Protein AF-A0A0F0GF19-F1 (afdb_monomer)

Structure (mmCIF, N/CA/C/O backbone):
data_AF-A0A0F0GF19-F1
#
_entry.id   AF-A0A0F0GF19-F1
#
loop_
_atom_site.group_PDB
_atom_site.id
_atom_site.type_symbol
_atom_site.label_atom_id
_atom_site.label_alt_id
_atom_site.label_comp_id
_atom_site.label_asym_id
_atom_site.label_entity_id
_atom_site.label_seq_id
_atom_site.pdbx_PDB_ins_code
_atom_site.Cartn_x
_atom_site.Cartn_y
_atom_site.Cartn_z
_atom_site.occupancy
_atom_site.B_iso_or_equiv
_atom_site.auth_seq_id
_atom_site.auth_comp_id
_atom_site.auth_asym_id
_atom_site.auth_atom_id
_atom_site.pdbx_PDB_model_num
ATOM 1 N N . MET A 1 1 ? 17.876 16.193 10.967 1.00 52.19 1 MET A N 1
ATOM 2 C CA . MET A 1 1 ? 16.684 15.424 11.403 1.00 52.19 1 MET A CA 1
ATOM 3 C C . MET A 1 1 ? 15.334 15.885 10.810 1.00 52.19 1 MET A C 1
ATOM 5 O O . MET A 1 1 ? 14.395 15.115 10.889 1.00 52.19 1 MET A O 1
ATOM 9 N N . ARG A 1 2 ? 15.194 17.058 10.155 1.00 60.09 2 ARG A N 1
ATOM 10 C CA . ARG A 1 2 ? 13.893 17.534 9.604 1.00 60.09 2 ARG A CA 1
ATOM 11 C C . ARG A 1 2 ? 13.455 16.93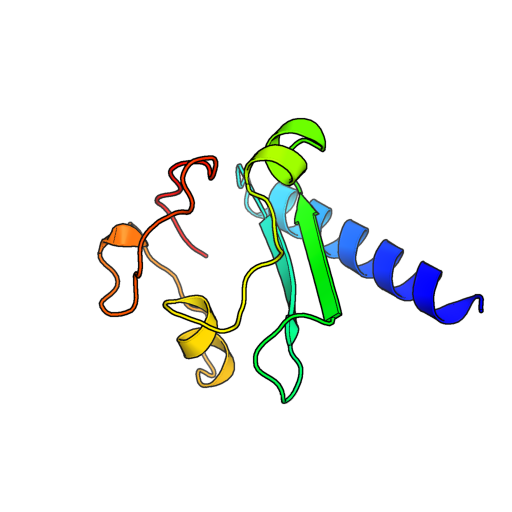6 8.250 1.00 60.09 2 ARG A C 1
ATOM 13 O O . ARG A 1 2 ? 12.263 16.833 7.994 1.00 60.09 2 ARG A O 1
ATOM 20 N N . ARG A 1 3 ? 14.391 16.515 7.389 1.00 63.38 3 ARG A N 1
ATOM 21 C CA . ARG A 1 3 ? 14.078 16.037 6.022 1.00 63.38 3 ARG A CA 1
ATOM 22 C C . ARG A 1 3 ? 13.285 14.725 5.975 1.00 63.38 3 ARG A C 1
ATOM 24 O O . ARG A 1 3 ? 12.407 14.591 5.139 1.00 63.38 3 ARG A O 1
ATOM 31 N N . HIS A 1 4 ? 13.576 13.771 6.860 1.00 60.72 4 HIS A N 1
ATOM 32 C CA . HIS A 1 4 ? 12.949 12.444 6.816 1.00 60.72 4 HIS A CA 1
ATOM 33 C C . HIS A 1 4 ? 11.458 12.480 7.193 1.00 60.72 4 HIS A C 1
ATOM 35 O O . HIS A 1 4 ? 10.648 11.805 6.562 1.00 60.72 4 HIS A O 1
ATOM 41 N N . LEU A 1 5 ? 11.092 13.325 8.167 1.00 67.06 5 LEU A N 1
ATOM 42 C CA . LEU A 1 5 ? 9.697 13.534 8.560 1.00 67.06 5 LEU A CA 1
ATOM 43 C C . LEU A 1 5 ? 8.882 14.136 7.404 1.00 67.06 5 LEU A C 1
ATOM 45 O O . LEU A 1 5 ? 7.787 13.662 7.120 1.00 67.06 5 LEU A O 1
ATOM 49 N N . ALA A 1 6 ? 9.470 15.093 6.677 1.00 83.69 6 ALA A N 1
ATOM 50 C CA . ALA A 1 6 ? 8.834 15.716 5.519 1.00 83.69 6 ALA A CA 1
ATOM 51 C C . ALA A 1 6 ? 8.568 14.720 4.374 1.00 83.69 6 ALA A C 1
ATOM 53 O O . ALA A 1 6 ? 7.503 14.767 3.766 1.00 83.69 6 ALA A O 1
ATOM 54 N N . VAL A 1 7 ? 9.494 13.788 4.101 1.00 88.81 7 VAL A N 1
ATOM 55 C CA . VAL A 1 7 ? 9.280 12.758 3.065 1.00 88.81 7 VAL A CA 1
ATOM 56 C C . VAL A 1 7 ? 8.139 11.825 3.457 1.00 88.81 7 VAL A C 1
ATOM 58 O O . VAL A 1 7 ? 7.226 11.621 2.667 1.00 88.81 7 VAL A O 1
ATOM 61 N N . ARG A 1 8 ? 8.137 11.297 4.688 1.00 88.94 8 ARG A N 1
ATOM 62 C CA . ARG A 1 8 ? 7.066 10.396 5.144 1.00 88.94 8 ARG A CA 1
ATOM 63 C C . ARG A 1 8 ? 5.691 11.069 5.095 1.00 88.94 8 ARG A C 1
ATOM 65 O O . ARG A 1 8 ? 4.714 10.423 4.726 1.00 88.94 8 ARG A O 1
ATOM 72 N N . GLU A 1 9 ? 5.604 12.345 5.459 1.00 91.62 9 GLU A N 1
ATOM 73 C CA . GLU A 1 9 ? 4.354 13.101 5.380 1.00 91.62 9 GLU A CA 1
ATOM 74 C C . GLU A 1 9 ? 3.894 13.308 3.930 1.00 91.62 9 GLU A C 1
ATOM 76 O O . GLU A 1 9 ? 2.717 13.118 3.626 1.00 91.62 9 GLU A O 1
ATOM 81 N N . LEU A 1 10 ? 4.819 13.618 3.019 1.00 94.56 10 LEU A N 1
ATOM 82 C CA . LEU A 1 10 ? 4.515 13.714 1.593 1.00 94.56 10 LEU A CA 1
ATOM 83 C C . LEU A 1 10 ? 3.984 12.382 1.040 1.00 94.56 10 LEU A C 1
ATOM 85 O O . LEU A 1 10 ? 2.950 12.374 0.377 1.00 94.56 10 LEU A O 1
ATOM 89 N N . LEU A 1 11 ? 4.634 11.258 1.361 1.00 95.44 11 LEU A N 1
ATOM 90 C CA . LEU A 1 11 ? 4.182 9.931 0.928 1.00 95.44 11 LEU A CA 1
ATOM 91 C C . LEU A 1 11 ? 2.780 9.595 1.458 1.00 95.44 11 LEU A C 1
ATOM 93 O O . LEU A 1 11 ? 1.967 9.056 0.711 1.00 95.44 11 LEU A O 1
ATOM 97 N N . ARG A 1 12 ? 2.457 9.972 2.705 1.00 95.19 12 ARG A N 1
ATOM 98 C CA . ARG A 1 12 ? 1.092 9.857 3.257 1.00 95.19 12 ARG A CA 1
ATOM 99 C C . ARG A 1 12 ? 0.078 10.651 2.445 1.00 95.19 12 ARG A C 1
ATOM 101 O O . ARG A 1 12 ? -0.958 10.104 2.086 1.00 95.19 12 ARG A O 1
ATOM 108 N N . ARG A 1 13 ? 0.383 11.907 2.107 1.00 96.62 13 ARG A N 1
ATOM 109 C CA . ARG A 1 13 ? -0.521 12.750 1.308 1.00 96.62 13 ARG A CA 1
ATOM 110 C C . ARG A 1 13 ? -0.749 12.172 -0.089 1.00 96.62 13 ARG A C 1
ATOM 112 O O . ARG A 1 13 ? -1.889 12.150 -0.545 1.00 96.62 13 ARG A O 1
ATOM 119 N N . ILE A 1 14 ? 0.304 11.671 -0.739 1.00 96.94 14 ILE A N 1
ATOM 120 C CA . ILE A 1 14 ? 0.205 11.021 -2.056 1.00 96.94 14 ILE A CA 1
ATOM 121 C C . ILE A 1 14 ? -0.670 9.767 -1.963 1.00 96.94 14 ILE A C 1
ATOM 123 O O . ILE A 1 14 ? -1.606 9.631 -2.743 1.00 96.94 14 ILE A O 1
ATOM 127 N N . THR A 1 15 ? -0.409 8.898 -0.983 1.00 97.75 15 THR A N 1
ATOM 128 C CA . THR A 1 15 ? -1.149 7.637 -0.791 1.00 97.75 15 THR A CA 1
ATOM 129 C C . THR A 1 15 ? -2.638 7.894 -0.551 1.00 97.75 15 THR A C 1
ATOM 131 O O . THR A 1 15 ? -3.475 7.312 -1.234 1.00 97.75 15 THR A O 1
ATOM 134 N N . ALA A 1 16 ? -2.970 8.830 0.345 1.00 97.75 16 ALA A N 1
ATOM 135 C CA . ALA A 1 16 ? -4.356 9.204 0.627 1.00 97.75 16 ALA A CA 1
ATOM 136 C C . ALA A 1 16 ? -5.052 9.822 -0.599 1.00 97.75 16 ALA A C 1
ATOM 138 O O . ALA A 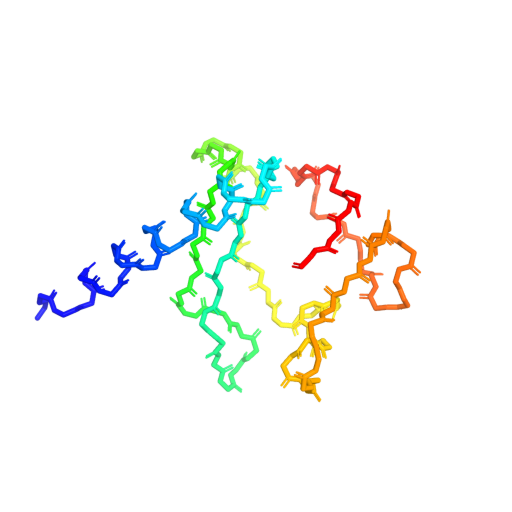1 16 ? -6.202 9.510 -0.894 1.00 97.75 16 ALA A O 1
ATOM 139 N N . SER A 1 17 ? -4.344 10.665 -1.358 1.00 98.12 17 SER A N 1
ATOM 140 C CA . SER A 1 17 ? -4.892 11.263 -2.584 1.00 98.12 17 SER A CA 1
ATOM 141 C C . SER A 1 17 ? -5.165 10.203 -3.652 1.00 98.12 17 SER A C 1
ATOM 143 O O . SER A 1 17 ? -6.226 10.220 -4.265 1.00 98.12 17 SER A O 1
ATOM 145 N N . ALA A 1 18 ? -4.238 9.261 -3.856 1.00 97.19 18 ALA A N 1
ATOM 146 C CA . ALA A 1 18 ? -4.390 8.174 -4.821 1.00 97.19 18 ALA A CA 1
ATOM 147 C C . ALA A 1 18 ? -5.578 7.269 -4.470 1.00 97.19 18 ALA A C 1
ATOM 149 O O . ALA A 1 18 ? -6.402 6.988 -5.336 1.00 97.19 18 ALA A O 1
ATOM 150 N N . ARG A 1 19 ? -5.711 6.890 -3.192 1.00 97.56 19 ARG A N 1
ATOM 151 C CA . ARG A 1 19 ? -6.863 6.137 -2.685 1.00 97.56 19 ARG A CA 1
ATOM 152 C C . ARG A 1 19 ? -8.184 6.836 -3.011 1.00 97.56 19 ARG A C 1
ATOM 154 O O . ARG A 1 19 ? -9.089 6.203 -3.539 1.00 97.56 19 ARG A O 1
ATOM 161 N N . LEU A 1 20 ? -8.285 8.130 -2.694 1.00 97.75 20 LEU A N 1
ATOM 162 C CA . LEU A 1 20 ? -9.499 8.918 -2.921 1.00 97.75 20 LEU A CA 1
ATOM 163 C C . LEU A 1 20 ? -9.834 9.040 -4.411 1.00 97.75 20 LEU A C 1
ATOM 165 O O . LEU A 1 20 ? -10.985 8.861 -4.787 1.00 97.75 20 LEU A O 1
ATOM 169 N N . LEU A 1 21 ? -8.839 9.322 -5.256 1.00 97.62 21 LEU A N 1
ATOM 170 C CA . LEU A 1 21 ? -9.027 9.487 -6.702 1.00 97.62 21 LEU A CA 1
ATOM 171 C C . LEU A 1 21 ? -9.434 8.192 -7.412 1.00 97.62 21 LEU A C 1
ATOM 173 O O . LEU A 1 21 ? -10.099 8.250 -8.441 1.00 97.62 21 LEU A O 1
ATOM 177 N N . LEU A 1 22 ? -9.001 7.046 -6.889 1.00 95.81 22 LEU A N 1
ATOM 178 C CA . LEU A 1 22 ? -9.323 5.725 -7.427 1.00 95.81 22 LEU A CA 1
ATOM 179 C C . LEU A 1 22 ? -10.527 5.076 -6.734 1.00 95.81 22 LEU A C 1
ATOM 181 O O . LEU A 1 22 ? -10.857 3.943 -7.065 1.00 95.81 22 LEU A O 1
ATOM 185 N N . GLU A 1 23 ? -11.145 5.764 -5.768 1.00 95.88 23 GLU A N 1
ATOM 186 C CA . GLU A 1 23 ? -12.238 5.238 -4.938 1.00 95.88 23 GLU A CA 1
ATOM 187 C C . GLU A 1 23 ? -11.893 3.881 -4.287 1.00 95.88 23 GLU A C 1
ATOM 189 O O . GLU A 1 23 ? -12.743 3.012 -4.103 1.00 95.88 23 GLU A O 1
ATOM 194 N N . ALA A 1 24 ? -10.619 3.693 -3.926 1.00 96.88 24 ALA A N 1
ATOM 195 C CA . ALA A 1 24 ? -10.111 2.432 -3.399 1.00 96.88 24 ALA A CA 1
ATOM 196 C C . ALA A 1 24 ? -10.358 2.287 -1.886 1.00 96.88 24 ALA A C 1
ATOM 198 O O . ALA A 1 24 ? -10.251 3.246 -1.114 1.00 96.88 24 ALA A O 1
ATOM 199 N N . GLU A 1 25 ? -10.613 1.056 -1.431 1.00 95.94 25 GLU A N 1
ATOM 200 C CA . GLU A 1 25 ? -10.761 0.751 0.000 1.00 95.94 25 GLU A CA 1
ATOM 201 C C . GLU A 1 25 ? -9.420 0.754 0.745 1.00 95.94 25 GLU A C 1
ATOM 203 O O . GLU A 1 25 ? -9.391 0.980 1.954 1.00 95.94 25 GLU A O 1
ATOM 208 N N . TYR A 1 26 ? -8.304 0.568 0.038 1.00 96.62 26 TYR A N 1
ATOM 209 C CA . TYR A 1 26 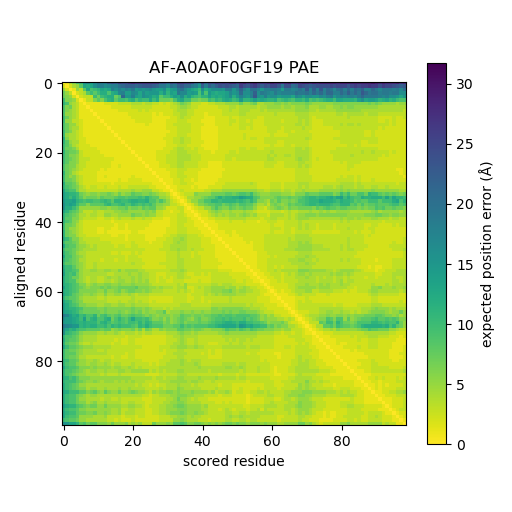? -6.949 0.584 0.586 1.00 96.62 26 TYR A CA 1
ATOM 210 C C . TYR A 1 26 ? -5.978 1.156 -0.446 1.00 96.62 26 TYR A C 1
ATOM 212 O O . TYR A 1 26 ? -6.173 0.997 -1.648 1.00 96.62 26 TYR A O 1
ATOM 220 N N . ALA A 1 27 ? -4.911 1.802 0.019 1.00 96.94 27 ALA A N 1
ATOM 221 C CA . ALA A 1 27 ? -3.774 2.152 -0.823 1.00 96.94 27 ALA A CA 1
ATOM 222 C C . ALA A 1 27 ? -2.476 2.028 -0.034 1.00 96.94 27 ALA A C 1
ATOM 224 O O . ALA A 1 27 ? -2.443 2.273 1.174 1.00 96.94 27 ALA A O 1
ATOM 225 N N . ALA A 1 28 ? -1.394 1.690 -0.727 1.00 95.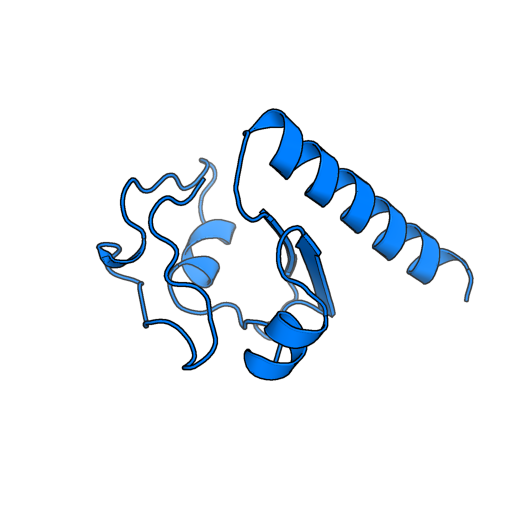12 28 ALA A N 1
ATOM 226 C CA . ALA A 1 28 ? -0.069 1.646 -0.141 1.00 95.12 28 ALA A CA 1
ATOM 227 C C . ALA A 1 28 ? 0.974 2.247 -1.082 1.00 95.12 28 ALA A C 1
ATOM 229 O O . ALA A 1 2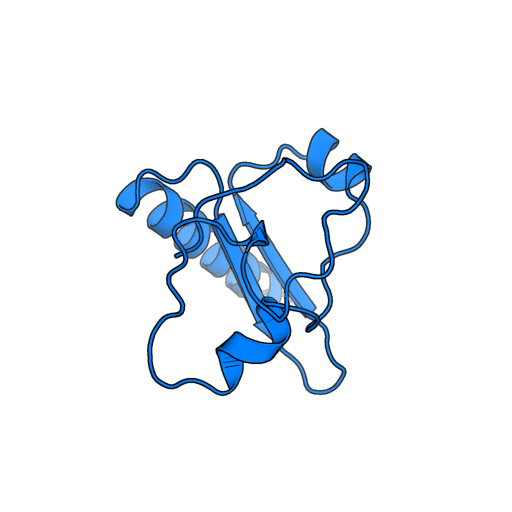8 ? 0.864 2.155 -2.302 1.00 95.12 28 ALA A O 1
ATOM 230 N N . LEU A 1 29 ? 2.009 2.845 -0.498 1.00 94.12 29 LEU A N 1
ATOM 231 C CA . LEU A 1 29 ? 3.172 3.345 -1.215 1.00 94.12 29 LEU A CA 1
ATOM 232 C C . LEU A 1 29 ? 4.436 2.893 -0.491 1.00 94.12 29 LEU A C 1
ATOM 234 O O . LEU A 1 29 ? 4.699 3.282 0.651 1.00 94.12 29 LEU A O 1
ATOM 238 N N . GLY A 1 30 ? 5.220 2.072 -1.187 1.00 91.69 30 GLY A N 1
ATOM 239 C CA . GLY A 1 30 ? 6.521 1.589 -0.748 1.00 91.69 30 GLY A CA 1
ATOM 240 C C . GLY A 1 30 ? 7.655 2.207 -1.558 1.00 91.69 30 GLY A C 1
ATOM 241 O O . GLY A 1 30 ? 7.597 2.243 -2.783 1.00 91.69 30 GLY A O 1
ATOM 242 N N . VAL A 1 31 ? 8.709 2.658 -0.880 1.00 89.56 31 VAL A N 1
ATOM 243 C CA . VAL A 1 31 ? 9.990 2.992 -1.516 1.00 89.56 31 VAL A CA 1
ATOM 244 C C . VAL A 1 31 ? 10.895 1.768 -1.373 1.00 89.56 31 VAL A C 1
ATOM 246 O O . VAL A 1 31 ? 11.276 1.465 -0.241 1.00 89.56 31 VAL A O 1
ATOM 249 N N . PRO A 1 32 ? 11.191 1.022 -2.450 1.00 86.56 32 PRO A N 1
ATOM 250 C CA . PRO A 1 32 ? 12.002 -0.189 -2.363 1.00 86.56 32 PRO A CA 1
ATOM 251 C C . PRO A 1 32 ? 13.476 0.126 -2.069 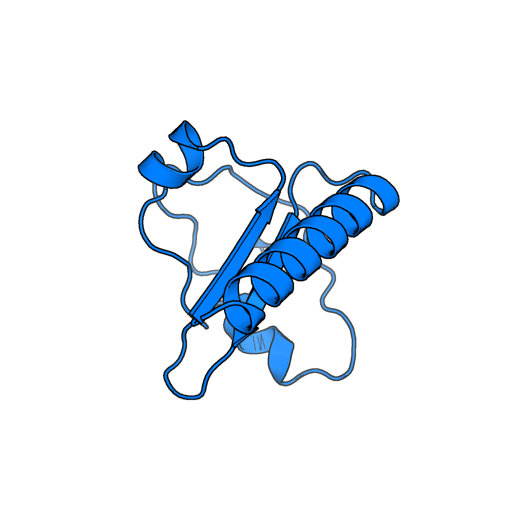1.00 86.56 32 PRO A C 1
ATOM 253 O O . PRO A 1 32 ? 13.942 1.247 -2.285 1.00 86.56 32 PRO A O 1
ATOM 256 N N . HIS A 1 33 ? 14.219 -0.872 -1.587 1.00 84.19 33 HIS A N 1
ATOM 257 C CA . HIS A 1 33 ? 15.680 -0.818 -1.468 1.00 84.19 33 HIS A CA 1
ATOM 258 C C . HIS A 1 33 ? 16.327 -2.156 -1.839 1.00 84.19 33 HIS A C 1
ATOM 260 O O . HIS A 1 33 ? 15.667 -3.191 -1.831 1.00 84.19 33 HIS A O 1
ATOM 266 N N . ASP A 1 34 ? 17.641 -2.147 -2.060 1.00 79.94 34 ASP A N 1
ATOM 267 C CA . ASP A 1 34 ? 18.406 -3.280 -2.605 1.00 79.94 34 ASP A CA 1
ATOM 268 C C . ASP A 1 34 ? 18.432 -4.558 -1.739 1.00 79.94 34 ASP A C 1
ATOM 270 O O . ASP A 1 34 ? 18.971 -5.573 -2.173 1.00 79.94 34 ASP A O 1
ATOM 274 N N . HIS A 1 35 ? 17.873 -4.555 -0.521 1.00 79.88 35 HIS A N 1
ATOM 275 C CA . HIS A 1 35 ? 17.789 -5.761 0.323 1.00 79.88 35 HIS A CA 1
ATOM 276 C C . HIS A 1 35 ? 16.370 -6.341 0.434 1.00 79.88 35 HIS A C 1
ATOM 278 O O . HIS A 1 35 ? 16.082 -7.074 1.380 1.00 79.88 35 HIS A O 1
ATOM 284 N N . GLY A 1 36 ? 15.484 -6.039 -0.523 1.00 78.25 36 GLY A N 1
ATOM 285 C CA . GLY A 1 36 ? 14.205 -6.743 -0.668 1.00 78.25 36 GLY A CA 1
ATOM 286 C C . GLY A 1 36 ? 13.097 -6.269 0.274 1.00 78.25 36 GLY A C 1
ATOM 287 O O . GLY A 1 36 ? 12.173 -7.026 0.566 1.00 78.25 36 GLY A O 1
ATOM 288 N N . GLY A 1 37 ? 13.179 -5.040 0.784 1.00 86.31 37 GLY A N 1
ATOM 289 C CA . GLY A 1 37 ? 12.181 -4.458 1.683 1.00 86.31 37 GLY A CA 1
ATOM 290 C C . GLY A 1 37 ? 11.735 -3.063 1.260 1.00 86.31 37 GLY A C 1
ATOM 291 O O . GLY A 1 37 ? 12.104 -2.557 0.199 1.00 86.31 37 GLY A O 1
ATOM 292 N N . PHE A 1 38 ? 10.983 -2.410 2.144 1.00 87.44 38 PHE A N 1
ATOM 293 C CA . PHE A 1 38 ? 10.542 -1.027 1.976 1.00 87.44 38 PHE A CA 1
ATOM 294 C C . PHE A 1 38 ? 10.937 -0.207 3.214 1.00 87.44 38 PHE A C 1
ATOM 296 O O . PHE A 1 38 ? 10.222 -0.248 4.219 1.00 87.44 38 PHE A O 1
ATOM 303 N N . PRO A 1 39 ? 12.045 0.567 3.201 1.00 84.75 39 PRO A N 1
ATOM 304 C CA . PRO A 1 39 ? 12.457 1.364 4.360 1.00 84.75 39 PRO A CA 1
ATOM 305 C C . PRO A 1 39 ? 11.435 2.464 4.671 1.00 84.75 39 PRO A C 1
ATOM 307 O O . PRO A 1 39 ? 11.360 2.976 5.788 1.00 84.75 39 PRO A O 1
ATOM 310 N N . GLN A 1 40 ? 10.635 2.830 3.668 1.00 88.00 40 GLN A N 1
ATOM 311 C CA . GLN A 1 40 ? 9.433 3.626 3.823 1.00 88.00 40 GLN A CA 1
ATOM 312 C C . GLN A 1 40 ? 8.277 2.890 3.161 1.00 88.00 40 GLN A C 1
ATOM 314 O O . GLN A 1 40 ? 8.278 2.692 1.950 1.00 88.00 40 GLN A O 1
ATOM 319 N N . PHE A 1 41 ? 7.294 2.516 3.971 1.00 91.81 41 PHE A N 1
ATOM 320 C CA . PHE A 1 41 ? 6.027 1.965 3.522 1.00 91.81 41 PHE A CA 1
ATOM 321 C C . PHE A 1 41 ? 4.915 2.708 4.249 1.00 91.81 41 PHE A C 1
ATOM 323 O O . PHE A 1 41 ? 4.940 2.842 5.479 1.00 91.81 41 PHE A O 1
ATOM 330 N N . VAL A 1 42 ? 3.991 3.262 3.480 1.00 94.25 42 VAL A N 1
ATOM 331 C CA . VAL A 1 42 ? 2.847 4.011 3.982 1.00 94.25 42 VAL A CA 1
ATOM 332 C C . VAL A 1 42 ? 1.589 3.345 3.463 1.00 94.25 42 VAL A C 1
ATOM 334 O O . VAL A 1 42 ? 1.533 2.990 2.293 1.00 94.25 42 VAL A O 1
ATOM 337 N N . VAL A 1 43 ? 0.601 3.185 4.337 1.00 95.38 43 VAL A N 1
ATOM 338 C CA . VAL A 1 43 ? -0.698 2.588 4.022 1.00 95.38 43 VAL A CA 1
ATOM 339 C C . VAL A 1 43 ? -1.785 3.572 4.424 1.00 95.38 43 VAL A C 1
ATOM 341 O O . VAL A 1 43 ? -1.635 4.277 5.424 1.00 95.38 43 VAL A O 1
ATOM 344 N N . ASP A 1 44 ? -2.857 3.612 3.643 1.00 96.69 44 ASP A N 1
ATOM 345 C CA . ASP A 1 44 ? -4.082 4.339 3.943 1.00 96.69 44 ASP A CA 1
ATOM 346 C C . ASP A 1 44 ? -5.288 3.399 3.794 1.00 96.69 44 ASP A C 1
ATOM 348 O O . ASP A 1 44 ? -5.373 2.641 2.825 1.00 96.69 44 ASP A O 1
ATOM 352 N N . GLY A 1 45 ? -6.208 3.423 4.763 1.00 95.38 45 GLY A N 1
ATOM 353 C CA . GLY A 1 45 ? -7.350 2.493 4.846 1.00 95.38 45 GLY A CA 1
ATOM 354 C C . GLY A 1 45 ? -7.260 1.379 5.853 1.00 95.38 45 GLY A C 1
ATOM 355 O O . GLY A 1 45 ? -8.272 0.781 6.187 1.00 95.38 45 GLY A O 1
ATOM 356 N N . VAL A 1 46 ? -6.054 1.118 6.332 1.00 94.56 46 VAL A N 1
ATOM 357 C CA . VAL A 1 46 ? -5.806 0.171 7.409 1.00 94.56 46 VAL A CA 1
ATOM 358 C C . VAL A 1 46 ? -5.697 0.977 8.696 1.00 94.56 46 VAL A C 1
ATOM 360 O O . VAL A 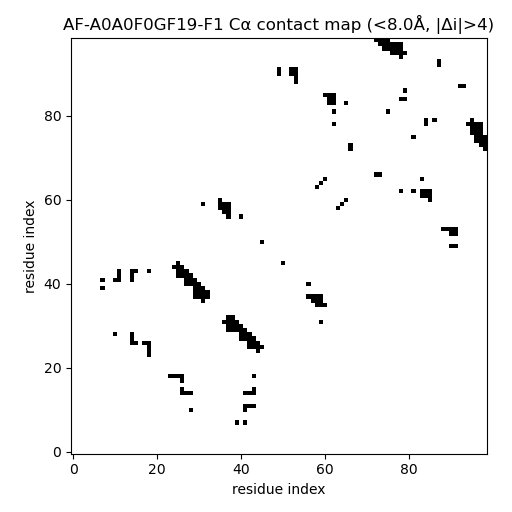1 46 ? -4.899 1.914 8.775 1.00 94.56 46 VAL A O 1
ATOM 363 N N . THR A 1 47 ? -6.511 0.646 9.698 1.00 93.25 47 THR A N 1
ATOM 364 C CA . THR A 1 47 ? -6.417 1.282 11.017 1.00 93.25 47 THR A CA 1
ATOM 365 C C . THR A 1 47 ? -5.112 0.890 11.707 1.00 93.25 47 THR A C 1
ATOM 367 O O . THR A 1 47 ? -4.516 -0.145 11.410 1.00 93.25 47 THR A O 1
ATOM 370 N N . ASP A 1 48 ? -4.670 1.680 12.686 1.00 92.44 48 ASP A N 1
ATOM 371 C CA . ASP A 1 48 ? -3.471 1.341 13.464 1.00 92.44 48 ASP A CA 1
ATOM 372 C C . ASP A 1 48 ? -3.597 -0.022 14.175 1.00 92.44 48 ASP A C 1
ATOM 374 O O . ASP A 1 48 ? -2.600 -0.714 14.375 1.00 92.44 48 ASP A O 1
ATOM 378 N N . GLU A 1 49 ? -4.812 -0.421 14.559 1.00 94.19 49 GLU A N 1
ATOM 379 C CA . GLU A 1 49 ? -5.095 -1.723 15.173 1.00 94.19 49 GLU A CA 1
ATOM 380 C C . GLU A 1 49 ? -4.954 -2.866 14.164 1.00 94.19 49 GLU A C 1
ATOM 382 O O . GLU A 1 49 ? -4.252 -3.838 14.443 1.00 94.19 49 GLU A O 1
ATOM 387 N N . GLN A 1 50 ? -5.539 -2.719 12.970 1.00 94.06 50 GLN A N 1
ATOM 388 C CA . GLN A 1 50 ? -5.379 -3.686 11.882 1.00 94.06 50 GLN A CA 1
ATOM 389 C C . GLN A 1 50 ? -3.910 -3.804 11.468 1.00 94.06 50 GLN A C 1
ATOM 391 O O . GLN A 1 50 ? -3.390 -4.908 11.357 1.00 94.06 50 GLN A O 1
ATOM 396 N N . GLY A 1 51 ? -3.202 -2.680 11.318 1.00 93.50 51 GLY A N 1
ATOM 397 C CA . GLY A 1 51 ? -1.785 -2.672 10.956 1.00 93.50 51 GLY A CA 1
ATOM 398 C C . GLY A 1 51 ? -0.916 -3.417 11.972 1.00 93.50 51 GLY A C 1
ATOM 399 O O . GLY A 1 51 ? -0.039 -4.189 11.590 1.00 93.50 51 GLY A O 1
ATOM 400 N N . LYS A 1 52 ? -1.192 -3.250 13.272 1.00 94.00 52 LYS A N 1
ATOM 401 C CA . LYS A 1 52 ? -0.514 -4.012 14.334 1.00 94.00 52 LYS A CA 1
ATOM 402 C C . LYS A 1 52 ? -0.841 -5.504 14.283 1.00 94.00 52 LYS A C 1
ATOM 404 O O . LYS A 1 52 ? 0.051 -6.303 14.550 1.00 94.00 52 LYS A O 1
ATOM 409 N N . ALA A 1 53 ? -2.082 -5.867 13.961 1.00 95.38 53 ALA A N 1
ATOM 410 C CA . ALA A 1 53 ? -2.502 -7.260 13.846 1.00 95.38 53 ALA A CA 1
ATOM 411 C C . ALA A 1 53 ? -1.855 -7.963 12.639 1.00 95.38 53 ALA A C 1
ATOM 413 O O . ALA A 1 53 ? -1.416 -9.101 12.770 1.00 95.38 53 ALA A O 1
ATOM 414 N N . ILE A 1 54 ? -1.745 -7.274 11.496 1.00 94.62 54 ILE A N 1
ATOM 415 C CA . ILE A 1 54 ? -1.062 -7.766 10.283 1.00 94.62 54 ILE A CA 1
ATOM 416 C C . ILE A 1 54 ? 0.421 -8.027 10.561 1.00 94.62 54 ILE A C 1
ATOM 418 O O . ILE A 1 54 ? 0.971 -9.037 10.123 1.00 94.62 54 ILE A O 1
ATOM 422 N N . GLY A 1 55 ? 1.061 -7.128 11.313 1.00 92.75 55 GLY A N 1
ATOM 423 C CA . GLY A 1 55 ? 2.429 -7.301 11.781 1.00 92.75 55 GLY A CA 1
ATOM 424 C C . GLY A 1 55 ? 3.469 -6.599 10.895 1.00 92.75 55 GLY A C 1
ATOM 425 O O . GLY A 1 55 ? 3.321 -5.407 10.611 1.00 92.75 55 GLY A O 1
ATOM 426 N N . PRO A 1 56 ? 4.589 -7.260 10.540 1.00 90.88 56 PRO A N 1
ATOM 427 C CA . PRO A 1 56 ? 5.687 -6.620 9.818 1.00 90.88 56 PRO A CA 1
ATOM 428 C C . PRO A 1 56 ? 5.277 -6.032 8.463 1.00 90.88 56 PRO A C 1
ATOM 430 O O . PRO A 1 56 ? 4.376 -6.530 7.794 1.00 90.88 56 PRO A O 1
ATOM 433 N N . LEU A 1 57 ? 6.008 -5.001 8.024 1.00 90.06 57 LEU A N 1
ATOM 434 C CA . LEU A 1 57 ? 5.874 -4.467 6.668 1.00 90.06 57 LEU A CA 1
ATOM 435 C C . LEU A 1 57 ? 6.162 -5.554 5.621 1.00 90.06 57 LEU A C 1
ATOM 437 O O . LEU A 1 57 ? 7.004 -6.426 5.872 1.00 90.06 57 LEU A O 1
ATOM 441 N N . PRO A 1 58 ? 5.521 -5.479 4.440 1.00 89.19 58 PRO A N 1
ATOM 442 C CA . PRO A 1 58 ? 5.772 -6.444 3.386 1.00 89.19 58 PRO A CA 1
ATOM 443 C C . PRO A 1 58 ? 7.237 -6.409 2.948 1.00 89.19 58 PRO A C 1
ATOM 445 O O . PRO A 1 58 ? 7.939 -5.400 3.070 1.00 89.19 58 PRO A O 1
ATOM 448 N N . ARG A 1 59 ? 7.690 -7.531 2.400 1.00 88.56 59 ARG A N 1
ATOM 449 C CA . ARG A 1 59 ? 8.941 -7.618 1.645 1.00 88.56 59 ARG A CA 1
ATOM 450 C C . ARG A 1 59 ? 8.625 -7.581 0.154 1.00 88.56 59 ARG A C 1
ATOM 452 O O . ARG A 1 59 ? 7.470 -7.723 -0.243 1.00 88.56 59 ARG A O 1
ATOM 459 N N . GLN A 1 60 ? 9.642 -7.385 -0.676 1.00 85.50 60 GLN A N 1
ATOM 460 C CA . GLN A 1 60 ? 9.520 -7.536 -2.124 1.00 85.50 60 GLN A CA 1
ATOM 461 C C . GLN A 1 60 ? 9.402 -9.026 -2.470 1.00 85.50 60 GLN A C 1
ATOM 463 O O . GLN A 1 60 ? 10.375 -9.660 -2.867 1.00 85.50 60 GLN A O 1
ATOM 468 N N . GLN A 1 61 ? 8.213 -9.583 -2.267 1.00 87.88 61 GLN A N 1
ATOM 469 C CA . GLN A 1 61 ? 7.858 -10.968 -2.569 1.00 87.88 61 GLN A CA 1
ATOM 470 C C . GLN A 1 61 ? 6.494 -11.025 -3.259 1.00 87.88 61 GLN A C 1
ATOM 472 O O . GLN A 1 61 ? 5.753 -10.033 -3.265 1.00 87.88 61 GLN A O 1
ATOM 477 N N . GLY A 1 62 ? 6.189 -12.174 -3.857 1.00 90.19 62 GLY A N 1
ATOM 478 C CA . GLY A 1 62 ? 4.992 -12.374 -4.656 1.00 90.19 62 GLY A CA 1
ATOM 479 C C . GLY A 1 62 ? 4.733 -11.261 -5.678 1.00 90.19 62 GLY A C 1
ATOM 480 O O . GLY A 1 62 ? 5.659 -10.771 -6.329 1.00 90.19 62 GLY A O 1
ATOM 481 N N . VAL A 1 63 ? 3.483 -10.800 -5.758 1.00 90.56 63 VAL A N 1
ATOM 482 C CA . VAL A 1 63 ? 3.052 -9.739 -6.689 1.00 90.56 63 VAL A CA 1
ATOM 483 C C . VAL A 1 63 ? 3.888 -8.458 -6.551 1.00 90.56 63 VAL A C 1
ATOM 485 O O . VAL A 1 63 ? 4.223 -7.824 -7.548 1.00 90.56 63 VAL A O 1
ATOM 488 N N . LEU A 1 64 ? 4.313 -8.077 -5.339 1.00 89.25 64 LEU A N 1
ATOM 489 C CA . LEU A 1 64 ? 5.129 -6.868 -5.134 1.00 89.25 64 LEU A CA 1
ATOM 490 C C . LEU A 1 64 ? 6.534 -6.981 -5.742 1.00 89.25 64 LEU A C 1
ATOM 492 O O . LEU A 1 64 ? 7.133 -5.959 -6.080 1.00 89.25 64 LEU A O 1
ATOM 496 N N . ALA A 1 65 ? 7.073 -8.194 -5.876 1.00 86.88 65 ALA A N 1
ATOM 497 C CA . ALA A 1 65 ? 8.378 -8.416 -6.493 1.00 86.88 65 ALA A CA 1
ATOM 498 C C . ALA A 1 65 ? 8.333 -8.276 -8.020 1.00 86.88 65 ALA A C 1
ATOM 500 O O . ALA A 1 65 ? 9.343 -7.927 -8.628 1.00 86.88 65 ALA A O 1
ATOM 501 N N . SER A 1 66 ? 7.181 -8.520 -8.652 1.00 83.44 66 SER A N 1
ATOM 502 C CA . SER A 1 66 ? 7.068 -8.475 -10.112 1.00 83.44 66 SER A CA 1
ATOM 503 C C . SER A 1 66 ? 6.855 -7.062 -10.665 1.00 83.44 66 SER A C 1
ATOM 505 O O . SER A 1 66 ? 7.215 -6.801 -11.813 1.00 83.44 66 SER A O 1
ATOM 507 N N . MET A 1 67 ? 6.342 -6.123 -9.860 1.00 84.56 67 MET A N 1
ATOM 508 C CA . MET A 1 67 ? 6.029 -4.754 -10.306 1.00 84.56 67 MET A CA 1
ATOM 509 C C . MET A 1 67 ? 7.248 -3.920 -10.737 1.00 84.56 67 MET A C 1
ATOM 511 O O . MET A 1 67 ? 7.177 -3.314 -11.805 1.00 84.56 67 MET A O 1
ATOM 515 N N . PRO A 1 68 ? 8.373 -3.862 -9.987 1.00 77.69 68 PRO A N 1
ATOM 516 C CA . PRO A 1 68 ? 9.481 -2.953 -10.306 1.00 77.69 68 PRO A CA 1
ATOM 517 C C . PRO A 1 68 ? 10.177 -3.248 -11.640 1.00 77.69 68 PRO A C 1
ATOM 519 O O . PRO A 1 68 ? 10.881 -2.396 -12.174 1.00 77.69 68 PRO A O 1
ATOM 522 N N . HIS A 1 69 ? 10.001 -4.457 -12.175 1.00 75.94 69 HIS A N 1
ATOM 523 C CA . HIS A 1 69 ? 10.612 -4.897 -13.428 1.00 75.94 69 HIS A CA 1
ATOM 524 C C . HIS A 1 69 ? 9.749 -4.596 -14.663 1.00 75.94 69 HIS A C 1
ATOM 526 O O . HIS A 1 69 ? 10.152 -4.915 -15.782 1.00 75.94 69 HIS A O 1
ATOM 532 N N . ARG A 1 70 ? 8.567 -3.994 -14.482 1.00 78.00 70 ARG A N 1
ATOM 533 C CA . ARG A 1 70 ? 7.607 -3.702 -15.553 1.00 78.00 70 ARG A CA 1
ATOM 534 C C . ARG A 1 70 ? 7.527 -2.197 -15.786 1.00 78.00 70 ARG A C 1
ATOM 536 O O . ARG A 1 70 ? 7.518 -1.412 -14.845 1.00 78.00 70 ARG A O 1
ATOM 543 N N . LEU A 1 71 ? 7.465 -1.804 -17.057 1.00 78.81 71 LEU A N 1
ATOM 544 C CA . LEU A 1 71 ? 7.258 -0.406 -17.449 1.00 78.81 71 LEU A CA 1
ATOM 545 C C . LEU A 1 71 ? 5.777 -0.007 -17.387 1.00 78.81 71 LEU A C 1
ATOM 547 O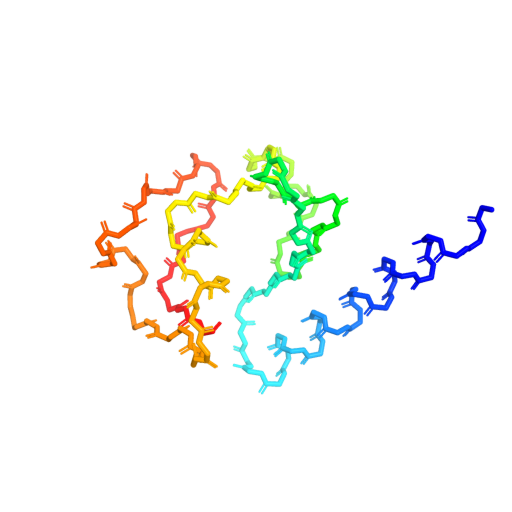 O . LEU A 1 71 ? 5.470 1.170 -17.213 1.00 78.81 71 LEU A O 1
ATOM 551 N N . ASP A 1 72 ? 4.877 -0.988 -17.491 1.00 87.50 72 ASP A N 1
ATOM 552 C CA . ASP A 1 72 ? 3.432 -0.785 -17.456 1.00 87.50 72 ASP A CA 1
ATOM 553 C C . ASP A 1 72 ? 2.848 -1.061 -16.058 1.00 87.50 72 ASP A C 1
ATOM 555 O O . ASP A 1 72 ? 3.304 -1.987 -15.373 1.00 87.50 72 ASP A O 1
ATOM 559 N N . PRO A 1 73 ? 1.806 -0.316 -15.636 1.00 89.56 73 PRO A N 1
ATOM 560 C CA . PRO A 1 73 ? 1.090 -0.586 -14.392 1.00 89.56 73 PRO A CA 1
ATOM 561 C C . PRO A 1 73 ? 0.541 -2.017 -14.338 1.00 89.56 73 PRO A C 1
ATOM 563 O O . PRO A 1 73 ? -0.015 -2.522 -15.315 1.00 89.56 73 PRO A O 1
ATOM 566 N N . THR A 1 74 ? 0.645 -2.661 -13.175 1.00 90.38 74 THR A N 1
ATOM 567 C CA . THR A 1 74 ? 0.055 -3.988 -12.949 1.00 90.38 74 THR A CA 1
ATOM 568 C C . THR A 1 74 ? -1.374 -3.826 -12.453 1.00 90.38 74 THR A C 1
ATOM 570 O O . THR A 1 74 ? -1.583 -3.330 -11.357 1.00 90.38 74 THR A O 1
ATOM 573 N N . ARG A 1 75 ? -2.352 -4.273 -13.248 1.00 92.81 75 ARG A N 1
ATOM 574 C CA . ARG A 1 75 ? -3.774 -4.272 -12.876 1.00 92.81 75 ARG A CA 1
ATOM 575 C C . ARG A 1 75 ? -4.327 -5.687 -12.894 1.00 92.81 75 ARG A C 1
ATOM 577 O O . ARG A 1 75 ? -4.180 -6.384 -13.897 1.00 92.81 75 ARG A O 1
ATOM 584 N N . LEU A 1 76 ? -4.972 -6.100 -11.811 1.00 93.75 76 LEU A N 1
ATOM 585 C CA . LEU A 1 76 ? -5.522 -7.441 -11.632 1.00 93.75 76 LEU A CA 1
ATOM 586 C C . LEU A 1 76 ? -6.953 -7.324 -11.102 1.00 93.75 76 LEU A C 1
ATOM 588 O O . LEU A 1 76 ? -7.196 -6.645 -10.111 1.00 93.75 76 LEU A O 1
ATOM 592 N N . ALA A 1 77 ? -7.894 -8.014 -11.744 1.00 95.12 77 ALA A N 1
ATOM 593 C CA . ALA A 1 77 ? -9.277 -8.114 -11.260 1.00 95.12 77 ALA A CA 1
ATOM 594 C C . ALA A 1 77 ? -9.428 -9.091 -10.078 1.00 95.12 77 ALA A C 1
ATOM 596 O O . ALA A 1 77 ? -10.484 -9.180 -9.463 1.00 95.12 77 ALA A O 1
ATOM 597 N N . ASP A 1 78 ? -8.400 -9.899 -9.822 1.00 95.44 78 ASP A N 1
ATOM 598 C CA . ASP A 1 78 ? -8.282 -10.718 -8.624 1.00 95.44 78 ASP A CA 1
ATOM 599 C C . ASP A 1 78 ? -6.803 -11.056 -8.415 1.00 95.44 78 ASP A C 1
ATOM 601 O O . ASP A 1 78 ? -6.22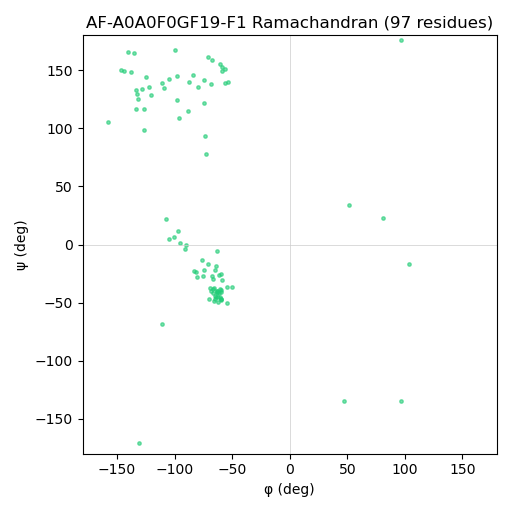1 -11.862 -9.144 1.00 95.44 78 ASP A O 1
ATOM 605 N N . VAL A 1 79 ? -6.176 -10.407 -7.438 1.00 94.69 79 VAL A N 1
ATOM 606 C CA . VAL A 1 79 ? -4.764 -10.595 -7.099 1.00 94.69 79 VAL A CA 1
ATOM 607 C C . VAL A 1 79 ? -4.468 -12.026 -6.665 1.00 94.69 79 VAL A C 1
ATOM 609 O O . VAL A 1 79 ? -3.368 -12.513 -6.896 1.00 94.69 79 VAL A O 1
ATOM 612 N N . ARG A 1 80 ? -5.462 -12.745 -6.134 1.00 95.19 80 ARG A N 1
ATOM 613 C CA . ARG A 1 80 ? -5.314 -14.131 -5.673 1.00 95.19 80 ARG A CA 1
ATOM 614 C C . ARG A 1 80 ? -5.134 -15.117 -6.826 1.00 95.19 80 ARG A C 1
ATOM 616 O O . ARG A 1 80 ? -4.711 -16.247 -6.608 1.00 95.19 80 ARG A O 1
ATOM 623 N N . LEU A 1 81 ? -5.471 -14.696 -8.047 1.00 95.31 81 LEU A N 1
ATOM 624 C CA . LEU A 1 81 ? -5.282 -15.473 -9.272 1.00 95.31 81 LEU A CA 1
ATOM 625 C C . LEU A 1 81 ? -3.932 -15.196 -9.945 1.00 95.31 81 LEU A C 1
ATOM 627 O O . LEU A 1 81 ? -3.628 -15.810 -10.970 1.00 95.31 81 LEU A O 1
ATOM 631 N N . ALA A 1 82 ? -3.133 -14.265 -9.417 1.00 92.81 82 ALA A N 1
ATOM 632 C CA . ALA A 1 82 ? -1.823 -13.972 -9.971 1.00 92.81 82 ALA A CA 1
ATOM 633 C C . ALA A 1 82 ? -0.864 -15.160 -9.739 1.00 92.81 82 ALA A C 1
ATOM 635 O O . ALA A 1 82 ? -0.867 -15.735 -8.648 1.00 92.81 82 ALA A O 1
ATOM 636 N N . PRO A 1 83 ? -0.025 -15.545 -10.722 1.00 92.19 83 PRO A N 1
ATOM 637 C CA . PRO A 1 83 ? 0.914 -16.665 -10.567 1.00 92.19 83 PRO A CA 1
ATOM 638 C C . PRO A 1 83 ? 1.919 -16.485 -9.423 1.00 92.19 83 PRO A C 1
ATOM 640 O O . PRO A 1 83 ? 2.454 -17.458 -8.903 1.00 92.19 83 PRO A O 1
ATOM 643 N N . ASP A 1 84 ? 2.194 -15.234 -9.071 1.00 91.12 84 ASP A N 1
ATOM 644 C CA . ASP A 1 84 ? 3.083 -14.781 -8.010 1.00 91.12 84 ASP A CA 1
ATOM 645 C C . ASP A 1 84 ? 2.327 -14.442 -6.712 1.00 91.12 84 ASP A C 1
ATOM 647 O O . ASP A 1 84 ? 2.898 -13.853 -5.800 1.00 91.12 84 ASP A O 1
ATOM 651 N N . PHE A 1 85 ? 1.047 -14.795 -6.575 1.00 93.75 85 PHE A N 1
ATOM 652 C CA . PHE A 1 85 ? 0.336 -14.623 -5.311 1.00 93.75 85 PHE A CA 1
ATOM 653 C C . PHE A 1 85 ? 0.763 -15.676 -4.279 1.00 93.75 85 PHE A C 1
ATOM 655 O O . PHE A 1 85 ? 0.600 -16.876 -4.486 1.00 93.75 85 PHE A O 1
ATOM 662 N N . GLU A 1 86 ? 1.271 -15.220 -3.134 1.00 92.25 86 GLU A N 1
ATOM 663 C CA . GLU A 1 86 ? 1.786 -16.087 -2.059 1.00 92.25 86 GLU A CA 1
ATOM 664 C C . GLU A 1 86 ? 0.839 -16.194 -0.850 1.00 92.25 86 GLU A C 1
ATOM 666 O O . GLU A 1 86 ? 1.175 -16.831 0.147 1.00 92.25 86 GLU A O 1
ATOM 671 N N . GLY A 1 87 ? -0.353 -15.597 -0.929 1.00 91.75 87 GLY A N 1
ATOM 672 C CA . GLY A 1 87 ? -1.306 -15.554 0.178 1.00 91.75 87 GLY A CA 1
ATOM 673 C C . GLY A 1 87 ? -1.249 -14.265 0.996 1.00 91.75 87 GLY A C 1
ATOM 674 O O . GLY A 1 87 ? -0.421 -13.378 0.785 1.00 91.75 87 GLY A O 1
ATOM 675 N N . TRP A 1 88 ? -2.171 -14.183 1.949 1.00 92.38 88 TRP A N 1
ATOM 676 C CA . TRP A 1 88 ? -2.291 -13.085 2.900 1.00 92.38 88 TRP A CA 1
ATOM 677 C C . TRP A 1 88 ? -1.769 -13.515 4.278 1.00 92.38 88 TRP A C 1
ATOM 679 O O . TRP A 1 88 ? -2.016 -14.654 4.677 1.00 92.38 88 TRP A O 1
ATOM 689 N N . PRO A 1 89 ? -1.089 -12.634 5.038 1.00 90.75 89 PRO A N 1
ATOM 690 C CA . PRO A 1 89 ? -0.894 -12.844 6.472 1.00 90.75 89 PRO A CA 1
ATOM 691 C C . PRO A 1 89 ? -2.238 -13.027 7.192 1.00 90.75 89 PRO A C 1
ATOM 693 O O . PRO A 1 89 ? -3.225 -12.419 6.788 1.00 90.75 89 PRO A O 1
ATOM 696 N N . ASP A 1 90 ? -2.265 -13.780 8.295 1.00 90.31 90 ASP A N 1
ATOM 697 C CA . ASP A 1 90 ? -3.504 -14.183 8.992 1.00 90.31 90 ASP A CA 1
ATOM 698 C C . ASP A 1 90 ? -4.485 -13.035 9.294 1.00 90.31 90 ASP A C 1
ATOM 700 O O . ASP A 1 90 ? -5.698 -13.219 9.236 1.00 90.31 90 ASP A O 1
ATOM 704 N N . ALA A 1 91 ? -3.975 -11.845 9.627 1.00 92.62 91 ALA A N 1
ATOM 705 C CA . ALA A 1 91 ? -4.787 -10.676 9.977 1.00 92.62 91 ALA A CA 1
ATOM 706 C C . ALA A 1 91 ? -4.951 -9.658 8.832 1.00 92.62 91 ALA A C 1
ATOM 708 O O . ALA A 1 91 ? -5.474 -8.562 9.046 1.00 92.62 91 ALA A O 1
ATOM 709 N N . HIS A 1 92 ? -4.471 -9.976 7.631 1.00 93.56 92 HIS A N 1
ATOM 710 C CA . HIS A 1 92 ? -4.563 -9.083 6.485 1.00 93.56 92 HIS A CA 1
ATOM 711 C C . HIS A 1 92 ? -5.966 -9.141 5.862 1.00 93.56 92 HIS A C 1
ATOM 713 O O . HIS A 1 92 ? -6.503 -10.236 5.684 1.00 93.56 92 HIS A O 1
ATOM 719 N N . PRO A 1 93 ? -6.577 -7.988 5.516 1.00 91.38 93 PRO A N 1
ATOM 720 C CA . PRO A 1 93 ? -7.846 -7.965 4.796 1.00 91.38 93 PRO A CA 1
ATOM 721 C C . PRO A 1 93 ? -7.765 -8.798 3.512 1.00 91.38 93 PRO A C 1
ATOM 723 O O . PRO A 1 93 ? -6.754 -8.740 2.808 1.00 91.38 93 PRO A O 1
ATOM 726 N N . ASP A 1 94 ? -8.823 -9.543 3.187 1.00 91.75 94 ASP A N 1
ATOM 727 C CA . ASP A 1 94 ? -8.885 -10.266 1.915 1.00 91.75 94 ASP A CA 1
ATOM 728 C C . ASP A 1 94 ? -9.140 -9.269 0.779 1.00 91.75 94 ASP A C 1
ATOM 730 O O . ASP A 1 94 ? -10.275 -8.878 0.503 1.00 91.75 94 ASP A O 1
ATOM 734 N N . MET A 1 95 ? -8.053 -8.804 0.163 1.00 93.12 95 MET A N 1
ATOM 735 C CA . MET A 1 95 ? -8.102 -7.884 -0.965 1.00 93.12 95 MET A CA 1
ATOM 736 C C . MET A 1 95 ? -8.220 -8.673 -2.266 1.00 93.12 95 MET A C 1
ATOM 738 O O . MET A 1 95 ? -7.572 -9.703 -2.455 1.00 93.12 95 MET A O 1
ATOM 742 N N . LYS A 1 96 ? -9.045 -8.167 -3.181 1.00 94.00 96 LYS A N 1
ATOM 743 C CA . LYS A 1 96 ? -9.301 -8.808 -4.469 1.00 94.00 96 LYS A CA 1
ATOM 744 C C . LYS A 1 96 ? -8.708 -8.002 -5.619 1.00 94.00 96 LYS A C 1
ATOM 746 O O . LYS A 1 96 ? -7.760 -8.456 -6.250 1.00 94.00 96 LYS A O 1
ATOM 751 N N . ASP A 1 97 ? -9.254 -6.824 -5.891 1.00 93.75 97 ASP A N 1
ATOM 752 C CA . ASP A 1 97 ? -8.813 -5.993 -7.010 1.00 93.75 97 ASP A CA 1
ATOM 753 C C . ASP A 1 97 ? -7.455 -5.338 -6.691 1.00 93.75 97 ASP A C 1
ATOM 755 O O . ASP A 1 97 ? -7.208 -4.918 -5.559 1.00 93.75 97 ASP A O 1
ATOM 759 N N . PHE A 1 98 ? -6.570 -5.243 -7.686 1.00 92.25 98 PHE A N 1
ATOM 760 C CA . PHE A 1 98 ? -5.241 -4.635 -7.561 1.00 92.25 98 PHE A CA 1
ATOM 761 C C . PHE A 1 98 ? -4.973 -3.684 -8.735 1.00 92.25 98 PHE A C 1
ATOM 763 O O . PHE A 1 98 ? -5.217 -4.053 -9.889 1.00 92.25 98 PHE A O 1
ATOM 770 N N . LEU A 1 99 ? -4.479 -2.472 -8.454 1.00 87.75 99 LEU A N 1
ATOM 771 C CA . LEU A 1 99 ? -4.301 -1.383 -9.427 1.00 87.75 99 LEU A CA 1
ATOM 772 C C . LEU A 1 99 ? -2.922 -0.726 -9.355 1.00 87.75 99 LEU A C 1
ATOM 774 O O . LEU A 1 99 ? -2.394 -0.584 -8.229 1.00 87.75 99 LEU A O 1
#

Solvent-accessible surface area (backbone atoms only — not comparable to full-atom values): 6068 Å² total; per-residue (Å²): 131,69,67,63,58,55,50,57,52,48,51,44,53,52,29,47,49,51,19,63,77,67,73,44,80,57,31,69,46,68,46,75,49,99,85,46,36,40,94,45,68,41,70,37,71,66,50,76,66,48,46,61,59,45,48,79,80,72,55,54,47,43,60,63,47,57,50,84,83,45,97,63,88,68,71,36,88,40,43,79,75,41,95,44,48,81,80,73,56,94,54,46,80,91,70,42,70,40,113

pLDDT: mean 89.8, std 8.44, range [52.19, 98.12]

Nearest PDB structures (foldseek):
  2vzw-assembly1_A  TM=9.558E-01  e=1.820E-07  Mycobacterium tuberculosis H37Rv
  2w3h-assembly1_B  TM=9.446E-01  e=5.407E-07  Mycobacterium tuberculosis
  4yof-assembly1_A  TM=9.375E-01  e=8.707E-07  Mycobacterium tuberculosis CDC1551
  2y8h-assembly1_B  TM=9.409E-01  e=9.320E-07  Mycobacterium tuberculosis H37Rv
  2y79-assembly1_B  TM=9.456E-01  e=1.607E-06  Mycobacterium tuberculosis H37Rv

Radius of gyration: 13.84 Å; Cα contacts (8 Å, |Δi|>4): 113; chains: 1; bounding box: 31×34×33 Å

Sequence (99 aa):
MRRHLAVRELLRRITASARLLLEAEYAALGVPHDHGGFPQFVVDGVTDEQGKAIGPLPRQQGVLASMPHRLDPTRLADVRLAPDFEGWPDAHPDMKDFL

Foldseek 3Di:
DPPVVVVLVVLQVVQVVVCVVVVHLKGKDFDDDPVFFGPHIDMDNQDPVLDVVQPDHDGCFFPNVPQVVDPDDDWFQASCPRPRDPDGRPSDPRDGTDD

Mean predicted aligned error: 4.45 Å

Secondary structure (DSSP, 8-state):
-HHHHHHHHHHHHHHHHHHHHTT-S-EEEEEEETTTEEEEEEEESS-HHHHHHH-SPPPS-THHHHGGG-SS---BS-GGGSTT-----TTS-----B-